Protein AF-A0AAP5MCT5-F1 (afdb_monomer)

pLDDT: mean 71.46, std 22.89, range [34.88, 97.94]

Solvent-accessible surface area (backbone atoms only — not comparable to full-atom values): 10180 Å² total; per-residue (Å²): 133,83,82,51,71,69,59,53,51,55,52,50,55,48,53,56,47,52,52,52,50,51,54,49,51,54,51,49,53,51,51,53,51,52,51,50,51,52,53,54,52,50,55,50,52,52,52,38,44,76,70,59,76,43,57,68,66,60,47,56,64,58,53,56,72,73,48,84,46,54,72,62,19,53,79,72,72,42,81,69,70,82,79,70,84,68,79,88,74,79,79,84,78,78,93,78,84,87,86,85,85,90,82,92,81,90,83,90,79,90,78,88,83,84,87,83,87,83,89,83,90,81,85,86,83,88,84,89,77,88,75,77,74,82,82,80,74,91,81,76,83,81,72,85,82,76,134

Mean predicted aligned error: 19.46 Å

Structure (mmCIF, N/CA/C/O backbone):
data_AF-A0AAP5MCT5-F1
#
_entry.id   AF-A0AAP5MCT5-F1
#
loop_
_atom_site.group_PDB
_atom_site.id
_atom_site.type_symbol
_atom_site.label_atom_id
_atom_site.label_alt_id
_atom_site.label_comp_id
_atom_site.label_asym_id
_atom_site.label_entity_id
_atom_site.label_seq_id
_atom_site.pdbx_PDB_ins_code
_atom_site.Cartn_x
_atom_site.Cartn_y
_atom_site.Cartn_z
_atom_site.occupancy
_atom_site.B_iso_or_equiv
_atom_site.auth_seq_id
_atom_site.auth_comp_id
_atom_site.auth_asym_id
_atom_site.auth_atom_id
_atom_site.pdbx_PDB_model_num
ATOM 1 N N . MET A 1 1 ? 39.422 -0.617 -32.010 1.00 54.88 1 MET A N 1
ATOM 2 C CA . MET A 1 1 ? 38.177 -0.949 -32.741 1.00 54.88 1 MET A CA 1
ATOM 3 C C . MET A 1 1 ? 37.034 -0.176 -32.099 1.00 54.88 1 MET A C 1
ATOM 5 O O . MET A 1 1 ? 36.750 -0.424 -30.935 1.00 54.88 1 MET A O 1
ATOM 9 N N . ALA A 1 2 ? 36.445 0.804 -32.786 1.00 76.81 2 ALA A N 1
ATOM 10 C CA . ALA A 1 2 ? 35.304 1.552 -32.252 1.00 76.81 2 ALA A CA 1
ATOM 11 C C . ALA A 1 2 ? 34.030 0.694 -32.340 1.00 76.81 2 ALA A C 1
ATOM 13 O O . ALA A 1 2 ? 33.760 0.102 -33.384 1.00 76.81 2 ALA A O 1
ATOM 14 N N . GLU A 1 3 ? 33.262 0.609 -31.250 1.00 78.19 3 GLU A N 1
ATOM 15 C CA . GLU A 1 3 ? 31.947 -0.047 -31.241 1.00 78.19 3 GLU A CA 1
ATOM 16 C C . GLU A 1 3 ? 31.050 0.546 -32.334 1.00 78.19 3 GLU A C 1
ATOM 18 O O . GLU A 1 3 ? 30.911 1.767 -32.457 1.00 78.19 3 GLU A O 1
ATOM 23 N N . THR A 1 4 ? 30.388 -0.321 -33.099 1.00 91.75 4 THR A N 1
ATOM 24 C CA . THR A 1 4 ? 29.412 0.138 -34.092 1.00 91.75 4 THR A CA 1
ATOM 25 C C . THR A 1 4 ? 28.168 0.696 -33.392 1.00 91.75 4 THR A C 1
ATOM 27 O O . THR A 1 4 ? 27.741 0.204 -32.344 1.00 91.75 4 THR A O 1
ATOM 30 N N . TYR A 1 5 ? 27.520 1.698 -33.993 1.00 91.38 5 TYR A N 1
ATOM 31 C CA . TYR A 1 5 ? 26.309 2.324 -33.439 1.00 91.38 5 TYR A CA 1
ATOM 32 C C . TYR A 1 5 ? 25.203 1.304 -33.097 1.00 91.38 5 TYR A C 1
ATOM 34 O O . TYR A 1 5 ? 24.535 1.411 -32.067 1.00 91.38 5 TYR A O 1
ATOM 42 N N . LYS A 1 6 ? 25.041 0.267 -33.933 1.00 90.88 6 LYS A N 1
ATOM 43 C CA . LYS A 1 6 ? 24.058 -0.806 -33.718 1.00 90.88 6 LYS A CA 1
ATOM 44 C C . LYS A 1 6 ? 24.350 -1.615 -32.449 1.00 90.88 6 LYS A C 1
ATOM 46 O O . LYS A 1 6 ? 23.425 -1.877 -31.684 1.00 90.88 6 LYS A O 1
ATOM 51 N N . GLN A 1 7 ? 25.614 -1.965 -32.202 1.00 92.50 7 GLN A N 1
ATOM 52 C CA . GLN A 1 7 ? 26.026 -2.697 -30.997 1.00 92.50 7 GLN A CA 1
ATOM 53 C C . GLN A 1 7 ? 25.799 -1.860 -29.735 1.00 92.50 7 GLN A C 1
ATOM 55 O O . GLN A 1 7 ? 25.232 -2.356 -28.760 1.00 92.50 7 GLN A O 1
ATOM 60 N N . ARG A 1 8 ? 26.136 -0.564 -29.784 1.00 93.25 8 ARG A N 1
ATOM 61 C CA . ARG A 1 8 ? 25.895 0.364 -28.670 1.00 93.25 8 ARG A CA 1
ATOM 62 C C . ARG A 1 8 ? 24.410 0.458 -28.314 1.00 93.25 8 ARG A C 1
ATOM 64 O O . ARG A 1 8 ? 24.058 0.367 -27.142 1.00 93.25 8 ARG A O 1
ATOM 71 N N . ARG A 1 9 ? 23.527 0.589 -29.310 1.00 94.62 9 ARG A N 1
ATOM 72 C CA . ARG A 1 9 ? 22.074 0.649 -29.078 1.00 94.62 9 ARG A CA 1
ATOM 73 C C . ARG A 1 9 ? 21.538 -0.636 -28.448 1.00 94.62 9 ARG A C 1
ATOM 75 O O . ARG A 1 9 ? 20.817 -0.566 -27.461 1.00 94.62 9 ARG A O 1
ATOM 82 N N . GLN A 1 10 ? 21.940 -1.800 -28.961 1.00 94.94 10 GLN A N 1
ATOM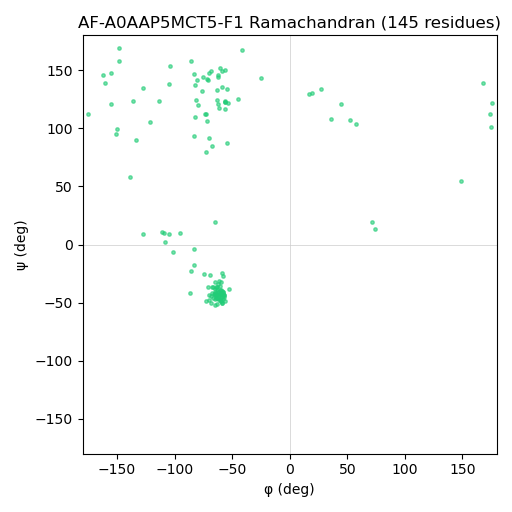 83 C CA . GLN A 1 10 ? 21.532 -3.088 -28.389 1.00 94.94 10 GLN A CA 1
ATOM 84 C C . GLN A 1 10 ? 21.988 -3.247 -26.936 1.00 94.94 10 GLN A C 1
ATOM 86 O O . GLN A 1 10 ? 21.239 -3.767 -26.112 1.00 94.94 10 GLN A O 1
ATOM 91 N N . ARG A 1 11 ? 23.201 -2.789 -26.609 1.00 94.69 11 ARG A N 1
ATOM 92 C CA . ARG A 1 11 ? 23.711 -2.792 -25.236 1.00 94.69 11 ARG A CA 1
ATOM 93 C C . ARG A 1 11 ? 22.879 -1.887 -24.325 1.00 94.69 11 ARG A C 1
ATOM 95 O O . ARG A 1 11 ? 22.487 -2.326 -23.249 1.00 94.69 11 ARG A O 1
ATOM 102 N N . LEU A 1 12 ? 22.567 -0.667 -24.764 1.00 95.69 12 LEU A N 1
ATOM 103 C CA . LEU A 1 12 ? 21.719 0.254 -24.002 1.00 95.69 12 LEU A CA 1
ATOM 104 C C . LEU A 1 12 ? 20.315 -0.314 -23.778 1.00 95.69 12 LEU A C 1
ATOM 106 O O . LEU A 1 12 ? 19.813 -0.254 -22.661 1.00 95.69 12 LEU A O 1
ATOM 110 N N . ASP A 1 13 ? 19.711 -0.922 -24.799 1.00 95.94 13 ASP A N 1
ATOM 111 C CA . ASP A 1 13 ? 18.385 -1.533 -24.682 1.00 95.94 13 ASP A CA 1
ATOM 112 C C . ASP A 1 13 ? 18.378 -2.705 -23.684 1.00 95.94 13 ASP A C 1
ATOM 114 O O . ASP A 1 13 ? 17.403 -2.880 -22.952 1.00 95.94 13 ASP A O 1
ATOM 118 N N . LYS A 1 14 ? 19.458 -3.499 -23.623 1.00 96.94 14 LYS A N 1
ATOM 119 C CA . LYS A 1 14 ? 19.620 -4.570 -22.622 1.00 96.94 14 LYS A CA 1
ATOM 120 C C . LYS A 1 14 ? 19.717 -4.003 -21.208 1.00 96.94 14 LYS A C 1
ATOM 122 O O . LYS A 1 14 ? 18.900 -4.360 -20.367 1.00 96.94 14 LYS A O 1
ATOM 127 N N . ILE A 1 15 ? 20.610 -3.037 -20.993 1.00 97.06 15 ILE A N 1
ATOM 128 C CA . ILE A 1 15 ? 20.776 -2.368 -19.692 1.00 97.06 15 ILE A CA 1
ATOM 129 C C . ILE A 1 15 ? 19.456 -1.718 -19.247 1.00 97.06 15 ILE A C 1
ATOM 131 O O . ILE A 1 15 ? 19.057 -1.816 -18.089 1.00 97.06 15 ILE A O 1
ATOM 135 N N . GLN A 1 16 ? 18.714 -1.088 -20.162 1.00 97.19 16 GLN A N 1
ATOM 136 C CA . GLN A 1 16 ? 17.405 -0.508 -19.850 1.00 97.19 16 GLN A CA 1
ATOM 137 C C . GLN A 1 16 ? 16.349 -1.550 -19.462 1.00 97.19 16 GLN A C 1
ATOM 139 O O . GLN A 1 16 ? 15.445 -1.245 -18.684 1.00 97.19 16 GLN A O 1
ATOM 144 N N . LYS A 1 17 ? 16.406 -2.762 -20.018 1.00 97.19 17 LYS A N 1
ATOM 145 C CA . LYS A 1 17 ? 15.501 -3.850 -19.624 1.00 97.19 17 LYS A CA 1
ATOM 146 C C . LYS A 1 17 ? 15.867 -4.392 -18.250 1.00 97.19 17 LYS A C 1
ATOM 148 O O . LYS A 1 17 ? 14.994 -4.439 -17.391 1.00 97.19 17 LYS A O 1
ATOM 153 N N . GLU A 1 18 ? 17.144 -4.683 -18.029 1.00 97.00 18 GLU A N 1
ATOM 154 C CA . GLU A 1 18 ? 17.662 -5.178 -16.748 1.00 97.00 18 GLU A CA 1
ATOM 155 C C . GLU A 1 18 ? 17.361 -4.194 -15.611 1.00 97.00 18 GLU A C 1
ATOM 157 O O . GLU A 1 18 ? 16.793 -4.567 -14.589 1.00 97.00 18 GLU A O 1
ATOM 162 N N . THR A 1 19 ? 17.622 -2.900 -15.815 1.00 96.94 19 THR A N 1
ATOM 163 C CA . THR A 1 19 ? 17.287 -1.857 -14.828 1.00 96.94 19 THR A CA 1
ATOM 164 C C . THR A 1 19 ? 15.791 -1.797 -14.522 1.00 96.94 19 THR A C 1
ATOM 166 O O . THR A 1 19 ? 15.411 -1.641 -13.362 1.00 96.94 19 THR A O 1
ATOM 169 N N . LYS A 1 20 ? 14.916 -1.958 -15.523 1.00 97.81 20 LYS A N 1
ATOM 170 C CA . LYS A 1 20 ? 13.460 -2.013 -15.306 1.00 97.81 20 LYS A CA 1
ATOM 171 C C . LYS A 1 20 ? 13.032 -3.265 -14.546 1.00 97.81 20 LYS A C 1
ATOM 173 O O . LYS A 1 20 ? 12.081 -3.187 -13.770 1.00 97.81 20 LYS A O 1
ATOM 178 N N . GLU A 1 21 ? 13.671 -4.401 -14.791 1.00 97.81 21 GLU A N 1
ATOM 179 C CA . GLU A 1 21 ? 13.397 -5.657 -14.087 1.00 97.81 21 GLU A CA 1
ATOM 180 C C . GLU A 1 21 ? 13.829 -5.562 -12.623 1.00 97.81 21 GLU A C 1
ATOM 182 O O . GLU A 1 21 ? 12.986 -5.733 -11.742 1.00 97.81 21 GLU A O 1
ATOM 187 N N . LEU A 1 22 ? 15.060 -5.118 -12.363 1.00 97.56 22 LEU A N 1
ATOM 188 C CA . LEU A 1 22 ? 15.565 -4.875 -11.008 1.00 97.56 22 LEU A CA 1
ATOM 189 C C . LEU A 1 22 ? 14.693 -3.868 -10.246 1.00 97.56 22 LEU A C 1
ATOM 191 O O . LEU A 1 22 ? 14.335 -4.085 -9.091 1.00 97.56 22 LEU A O 1
ATOM 195 N N . GLN A 1 23 ? 14.260 -2.781 -10.890 1.00 97.50 23 GLN A N 1
ATOM 196 C CA . GLN A 1 23 ? 13.353 -1.819 -10.255 1.00 97.50 23 GLN A CA 1
ATOM 197 C C . GLN A 1 23 ? 11.993 -2.422 -9.881 1.00 97.50 23 GLN A C 1
ATOM 199 O O . GLN A 1 23 ? 11.388 -1.991 -8.896 1.00 97.50 23 GLN A O 1
ATOM 204 N N . LYS A 1 24 ? 11.472 -3.373 -10.665 1.00 97.88 24 LYS A N 1
ATOM 205 C CA . LYS A 1 24 ? 10.222 -4.070 -10.328 1.00 97.88 24 LYS A CA 1
ATOM 206 C C . LYS A 1 24 ? 10.426 -4.989 -9.133 1.00 97.88 24 LYS A C 1
ATOM 208 O O . LYS A 1 24 ? 9.597 -4.961 -8.229 1.00 97.88 24 LYS A O 1
ATOM 213 N N . GLU A 1 25 ? 11.526 -5.728 -9.115 1.00 97.81 25 GLU A N 1
ATOM 214 C CA . GLU A 1 25 ? 11.869 -6.632 -8.019 1.00 97.81 25 GLU A CA 1
ATOM 215 C C . GLU A 1 25 ? 12.049 -5.872 -6.700 1.00 97.81 25 GLU A C 1
ATOM 217 O O . GLU A 1 25 ? 11.392 -6.192 -5.712 1.00 97.81 25 GLU A O 1
ATOM 222 N N . ILE A 1 26 ? 12.813 -4.773 -6.705 1.00 97.62 26 ILE A N 1
ATOM 223 C CA . ILE A 1 26 ? 12.982 -3.905 -5.527 1.00 97.62 26 ILE A CA 1
ATOM 224 C C . ILE A 1 26 ? 11.626 -3.392 -5.024 1.00 97.62 26 ILE A C 1
ATOM 226 O O . ILE A 1 26 ? 11.365 -3.382 -3.821 1.00 97.62 26 ILE A O 1
ATOM 230 N N . LYS A 1 27 ? 10.735 -2.972 -5.931 1.00 97.94 27 LYS A N 1
ATOM 231 C CA . LYS A 1 27 ? 9.384 -2.525 -5.556 1.00 97.94 27 LYS A CA 1
ATOM 232 C C . LYS A 1 27 ? 8.551 -3.654 -4.959 1.00 97.94 27 LYS A C 1
ATOM 234 O O . LYS A 1 27 ? 7.771 -3.400 -4.046 1.00 97.94 27 LYS A O 1
ATOM 239 N N . GLU A 1 28 ? 8.674 -4.872 -5.471 1.00 97.94 28 GLU A N 1
ATOM 240 C CA . GLU A 1 28 ? 7.950 -6.025 -4.943 1.00 97.94 28 GLU A CA 1
ATOM 241 C C . GLU A 1 28 ? 8.441 -6.406 -3.544 1.00 97.94 28 GLU A C 1
ATOM 243 O O . GLU A 1 28 ? 7.618 -6.613 -2.651 1.00 97.94 28 GLU A O 1
ATOM 248 N N . ILE A 1 29 ? 9.759 -6.431 -3.334 1.00 97.25 29 ILE A N 1
ATOM 249 C CA . ILE A 1 29 ? 10.365 -6.685 -2.022 1.00 97.25 29 ILE A CA 1
ATOM 250 C C . ILE A 1 29 ? 9.892 -5.632 -1.016 1.00 97.25 29 ILE A C 1
ATOM 252 O O . ILE A 1 29 ? 9.325 -5.996 0.014 1.00 97.25 29 ILE A O 1
ATOM 256 N N . ARG A 1 30 ? 9.990 -4.340 -1.357 1.00 97.50 30 ARG A N 1
ATOM 257 C CA . ARG A 1 30 ? 9.510 -3.254 -0.484 1.00 97.50 30 ARG A CA 1
ATOM 258 C C . ARG A 1 30 ? 8.030 -3.386 -0.142 1.00 97.50 30 ARG A C 1
ATOM 260 O O . ARG A 1 30 ? 7.660 -3.259 1.017 1.00 97.50 30 ARG A O 1
ATOM 267 N N . ARG A 1 31 ? 7.176 -3.721 -1.115 1.00 97.62 31 ARG A N 1
ATOM 268 C CA . ARG A 1 31 ? 5.743 -3.956 -0.858 1.00 97.62 31 ARG A CA 1
ATOM 269 C C . ARG A 1 31 ? 5.509 -5.110 0.112 1.00 97.62 31 ARG A C 1
ATOM 271 O O . ARG A 1 31 ? 4.619 -5.017 0.956 1.00 97.62 31 ARG A O 1
ATOM 278 N N . LYS A 1 32 ? 6.270 -6.203 -0.007 1.00 97.19 32 LYS A N 1
ATOM 279 C CA . LYS A 1 32 ? 6.179 -7.349 0.915 1.00 97.19 32 LYS A CA 1
ATOM 280 C C . LYS A 1 32 ? 6.605 -6.949 2.328 1.00 97.19 32 LYS A C 1
ATOM 282 O O . LYS A 1 32 ? 5.919 -7.305 3.286 1.00 97.19 32 LYS A O 1
ATOM 287 N N . GLU A 1 33 ? 7.685 -6.185 2.454 1.00 97.00 33 GLU A N 1
ATOM 288 C CA . GLU A 1 33 ? 8.171 -5.659 3.734 1.00 97.00 33 GLU A CA 1
ATOM 289 C C . GLU A 1 33 ? 7.162 -4.708 4.381 1.00 97.00 33 GLU A C 1
ATOM 291 O O . GLU A 1 33 ? 6.770 -4.935 5.524 1.00 97.00 33 GLU A O 1
ATOM 296 N N . GLU A 1 34 ? 6.671 -3.712 3.642 1.00 97.50 34 GLU A N 1
ATOM 297 C CA . GLU A 1 34 ? 5.641 -2.769 4.100 1.00 97.50 34 GLU A CA 1
ATOM 298 C C . GLU A 1 34 ? 4.369 -3.504 4.536 1.00 97.50 34 GLU A C 1
ATOM 300 O O . GLU A 1 34 ?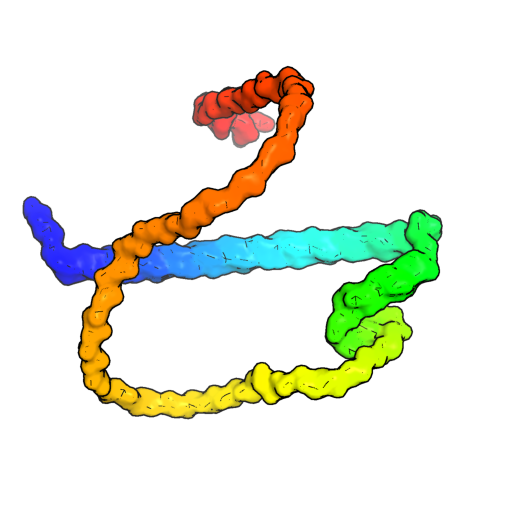 3.843 -3.267 5.622 1.00 97.50 34 GLU A O 1
ATOM 305 N N . THR A 1 35 ? 3.906 -4.475 3.742 1.00 97.44 35 THR A N 1
ATOM 306 C CA . THR A 1 35 ? 2.739 -5.299 4.097 1.00 97.44 35 THR A CA 1
ATOM 307 C C . THR A 1 35 ? 2.974 -6.039 5.412 1.00 97.44 35 THR A C 1
ATOM 309 O O . THR A 1 35 ? 2.108 -6.050 6.289 1.00 97.44 35 THR A O 1
ATOM 312 N N . ARG A 1 36 ? 4.158 -6.636 5.591 1.00 96.31 36 ARG A N 1
ATOM 313 C CA . ARG A 1 36 ? 4.511 -7.334 6.831 1.00 96.31 36 ARG A CA 1
ATOM 314 C C . ARG A 1 36 ? 4.563 -6.374 8.020 1.00 96.31 36 ARG A C 1
ATOM 316 O O . ARG A 1 36 ? 4.054 -6.724 9.085 1.00 96.31 36 ARG A O 1
ATOM 323 N N . GLN A 1 37 ? 5.126 -5.181 7.841 1.00 97.25 37 GLN A N 1
ATOM 324 C CA . GLN A 1 37 ? 5.150 -4.135 8.865 1.00 97.25 37 GLN A CA 1
ATOM 325 C C . GLN A 1 37 ? 3.731 -3.732 9.276 1.00 97.25 37 GLN A C 1
ATOM 327 O O . GLN A 1 37 ? 3.425 -3.754 10.468 1.00 97.25 37 GLN A O 1
ATOM 332 N N . PHE A 1 38 ? 2.837 -3.464 8.319 1.00 96.00 38 PHE A N 1
ATOM 333 C CA . PHE A 1 38 ? 1.447 -3.109 8.615 1.00 96.00 38 PHE A CA 1
ATOM 334 C C . PHE A 1 38 ? 0.683 -4.230 9.320 1.00 96.00 38 PHE A C 1
ATOM 336 O O . PHE A 1 38 ? -0.072 -3.955 10.251 1.00 96.00 38 PHE A O 1
ATOM 343 N N . ILE A 1 39 ? 0.908 -5.495 8.952 1.00 96.31 39 ILE A N 1
ATOM 344 C CA . ILE A 1 39 ? 0.289 -6.637 9.643 1.00 96.31 39 ILE A CA 1
ATOM 345 C C . ILE A 1 39 ? 0.755 -6.715 11.102 1.00 96.31 39 ILE A C 1
ATOM 347 O O . ILE A 1 39 ? -0.063 -6.910 12.004 1.00 96.31 39 ILE A O 1
ATOM 351 N N . ILE A 1 40 ? 2.062 -6.582 11.349 1.00 96.62 40 ILE A N 1
ATOM 352 C CA . ILE A 1 40 ? 2.622 -6.638 12.707 1.00 96.62 40 ILE A CA 1
ATOM 353 C C . ILE A 1 40 ? 2.108 -5.460 13.539 1.00 96.62 40 ILE A C 1
ATOM 355 O O . ILE A 1 40 ? 1.632 -5.668 14.658 1.00 96.62 40 ILE A O 1
ATOM 359 N N . LEU A 1 41 ? 2.148 -4.250 12.978 1.00 95.94 41 LEU A N 1
ATOM 360 C CA . LEU A 1 41 ? 1.660 -3.040 13.629 1.00 95.94 41 LEU A CA 1
ATOM 361 C C . LEU A 1 41 ? 0.168 -3.151 13.951 1.00 95.94 41 LEU A C 1
ATOM 363 O O . LEU A 1 41 ? -0.227 -2.909 15.088 1.00 95.94 41 LEU A O 1
ATOM 367 N N . GLY A 1 42 ? -0.646 -3.598 12.991 1.00 93.00 42 GLY A N 1
ATOM 368 C CA . GLY A 1 42 ? -2.078 -3.812 13.182 1.00 93.00 42 GLY A CA 1
ATOM 369 C C . GLY A 1 42 ? -2.361 -4.772 14.336 1.00 93.00 42 GLY A C 1
ATOM 370 O O . GLY A 1 42 ? -3.110 -4.432 15.248 1.00 93.00 42 GLY A O 1
ATOM 371 N N . ARG A 1 43 ? -1.682 -5.928 14.376 1.00 95.31 43 ARG A N 1
ATOM 372 C CA . ARG A 1 43 ? -1.810 -6.895 15.485 1.00 95.31 43 ARG A CA 1
ATOM 373 C C . ARG A 1 43 ? -1.431 -6.293 16.837 1.00 95.31 43 ARG A C 1
ATOM 375 O O . ARG A 1 43 ? -2.075 -6.597 17.842 1.00 95.31 43 ARG A O 1
ATOM 382 N N . TRP A 1 44 ? -0.379 -5.481 16.882 1.00 94.94 44 TRP A N 1
ATOM 383 C CA . TRP A 1 44 ? 0.047 -4.815 18.110 1.00 94.94 44 TRP A CA 1
ATOM 384 C C . T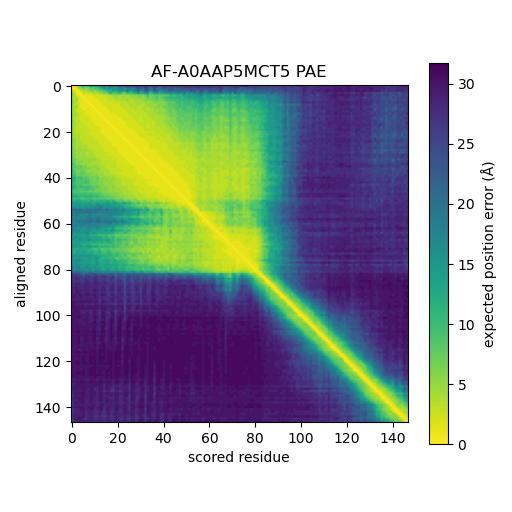RP A 1 44 ? -0.980 -3.780 18.583 1.00 94.94 44 TRP A C 1
ATOM 386 O O . TRP A 1 44 ? -1.378 -3.822 19.748 1.00 94.94 44 TRP A O 1
ATOM 396 N N . VAL A 1 45 ? -1.486 -2.933 17.684 1.00 91.31 45 VAL A N 1
ATOM 397 C CA . VAL A 1 45 ? -2.534 -1.944 17.992 1.00 91.31 45 VAL A CA 1
ATOM 398 C C . VAL A 1 45 ? -3.805 -2.628 18.498 1.00 91.31 45 VAL A C 1
ATOM 400 O O . VAL A 1 45 ? -4.358 -2.208 19.514 1.00 91.31 45 VAL A O 1
ATOM 403 N N . THR A 1 46 ? -4.232 -3.734 17.879 1.00 90.12 46 THR A N 1
ATOM 404 C CA . THR A 1 46 ? -5.378 -4.516 18.370 1.00 90.12 46 THR A CA 1
ATOM 405 C C . THR A 1 46 ? -5.162 -5.004 19.805 1.00 90.12 46 THR A C 1
ATOM 407 O O . THR A 1 46 ? -6.078 -4.924 20.622 1.00 90.12 46 THR A O 1
ATOM 410 N N . LYS A 1 47 ? -3.950 -5.456 20.157 1.00 93.56 47 LYS A N 1
ATOM 411 C CA . LYS A 1 47 ? -3.632 -5.852 21.540 1.00 93.56 47 LYS A CA 1
ATOM 412 C C . LYS A 1 47 ? -3.655 -4.673 22.513 1.00 93.56 47 LYS A C 1
ATOM 414 O O . LYS A 1 47 ? -4.058 -4.858 23.658 1.00 93.56 47 LYS A O 1
ATOM 419 N N . LEU A 1 48 ? -3.221 -3.483 22.094 1.00 91.62 48 LEU A N 1
ATOM 420 C CA . LEU A 1 48 ? -3.291 -2.280 22.932 1.00 91.62 48 LEU A CA 1
ATOM 421 C C . LEU A 1 48 ? -4.739 -1.871 23.215 1.00 91.62 48 LEU A C 1
ATOM 423 O O . LEU A 1 48 ? -5.065 -1.578 24.365 1.00 91.62 48 LEU A O 1
ATOM 427 N N . LEU A 1 49 ? -5.601 -1.921 22.196 1.00 88.81 49 LEU A N 1
ATOM 428 C CA . LEU A 1 49 ? -7.041 -1.684 22.333 1.00 88.81 49 LEU A CA 1
ATOM 429 C C . LEU A 1 49 ? -7.684 -2.688 23.297 1.00 88.81 49 LEU A C 1
ATOM 431 O O . LEU A 1 49 ? -8.364 -2.286 24.233 1.00 88.81 49 LEU A O 1
ATOM 435 N N . GLN A 1 50 ? -7.403 -3.986 23.136 1.00 88.69 50 GLN A N 1
ATOM 436 C CA . GLN A 1 50 ? -7.935 -5.039 24.017 1.00 88.69 50 GLN A CA 1
ATOM 437 C C . GLN A 1 50 ? -7.504 -4.884 25.480 1.00 88.69 50 GLN A C 1
ATOM 439 O O . GLN A 1 50 ? -8.237 -5.262 26.387 1.00 88.69 50 GLN A O 1
ATOM 444 N N . ARG A 1 51 ? -6.308 -4.339 25.716 1.00 92.88 51 ARG A N 1
ATOM 445 C CA . ARG A 1 51 ? -5.785 -4.064 27.061 1.00 92.88 51 ARG A CA 1
ATOM 446 C C . ARG A 1 51 ? -6.292 -2.741 27.648 1.00 92.88 51 ARG A C 1
ATOM 448 O O . ARG A 1 51 ? -5.939 -2.430 28.779 1.00 92.88 51 ARG A O 1
ATOM 455 N N . GLY A 1 52 ? -7.067 -1.959 26.894 1.00 89.50 52 GLY A N 1
ATOM 456 C CA . GLY A 1 52 ? -7.590 -0.666 27.334 1.00 89.50 52 GLY A CA 1
ATOM 457 C C . GLY A 1 52 ? -6.552 0.459 27.382 1.00 89.50 52 GLY A C 1
ATOM 458 O O . GLY A 1 52 ? -6.830 1.509 27.948 1.00 89.50 52 GLY A O 1
ATOM 459 N N . PHE A 1 53 ? -5.365 0.275 26.785 1.00 88.00 53 PHE A N 1
ATOM 460 C CA . PHE A 1 53 ? -4.357 1.346 26.701 1.00 88.00 53 PHE A CA 1
ATOM 461 C C . PHE A 1 53 ? -4.783 2.476 25.762 1.00 88.00 53 PHE A C 1
ATOM 463 O O . PHE A 1 53 ? -4.327 3.606 25.905 1.00 88.00 53 PHE A O 1
ATOM 470 N N . ILE A 1 54 ? -5.635 2.163 24.787 1.00 84.50 54 ILE A N 1
ATOM 471 C CA . ILE A 1 54 ? -6.217 3.130 23.863 1.00 84.50 54 ILE A CA 1
ATOM 472 C C . ILE A 1 54 ? -7.713 3.174 24.157 1.00 84.50 54 ILE A C 1
ATOM 474 O O . ILE A 1 54 ? -8.377 2.138 24.109 1.00 84.50 54 ILE A O 1
ATOM 478 N N . SER A 1 55 ? -8.234 4.367 24.457 1.00 83.94 55 SER A N 1
ATOM 479 C CA . SER A 1 55 ? -9.672 4.558 24.651 1.00 83.94 55 SER A CA 1
ATOM 480 C C . SER A 1 55 ? -10.420 4.248 23.355 1.00 83.94 55 SER A C 1
ATOM 482 O O . SER A 1 55 ? -10.056 4.721 22.275 1.00 83.94 55 SER A O 1
ATOM 484 N N . GLN A 1 56 ? -11.489 3.465 23.469 1.00 78.19 56 GLN A N 1
ATOM 485 C CA . GLN A 1 56 ? -12.340 3.103 22.340 1.00 78.19 56 GLN A CA 1
ATOM 486 C C . GLN A 1 56 ? -12.969 4.336 21.670 1.00 78.19 56 GLN A C 1
ATOM 488 O O . GLN A 1 56 ? -13.137 4.353 20.453 1.00 78.19 56 GLN A O 1
ATOM 493 N N . GLU A 1 57 ? -13.258 5.390 22.435 1.00 80.81 57 GLU A N 1
ATOM 494 C CA . GLU A 1 57 ? -13.804 6.645 21.902 1.00 80.81 57 GLU A CA 1
ATOM 495 C C . GLU A 1 57 ? -12.790 7.385 21.025 1.00 80.81 57 GLU A C 1
ATOM 497 O O . GLU A 1 57 ? -13.130 7.872 19.946 1.00 80.81 57 GLU A O 1
ATOM 502 N N . PHE A 1 58 ? -11.524 7.412 21.458 1.00 77.69 58 PHE A N 1
ATOM 503 C CA . PHE A 1 58 ? -10.427 7.990 20.683 1.00 77.69 58 PHE A CA 1
ATOM 504 C C . PHE A 1 58 ? -10.247 7.239 19.360 1.00 77.69 58 PHE A C 1
ATOM 506 O O . PHE A 1 58 ? -10.146 7.849 18.297 1.00 77.69 58 PHE A O 1
ATOM 513 N N . TYR A 1 59 ? -10.308 5.904 19.416 1.00 78.94 59 TYR A N 1
ATOM 514 C CA . TYR A 1 59 ? -10.283 5.064 18.224 1.00 78.94 59 TYR A CA 1
ATOM 515 C C . TYR A 1 59 ? -11.434 5.397 17.269 1.00 78.94 59 TYR A C 1
ATOM 517 O O . TYR A 1 59 ? -11.189 5.637 16.094 1.00 78.94 59 TYR A O 1
ATOM 525 N N . GLN A 1 60 ? -12.678 5.470 17.745 1.00 79.62 60 GLN A N 1
ATOM 526 C CA . GLN A 1 60 ? -13.817 5.720 16.860 1.00 79.62 60 GLN A CA 1
ATOM 527 C C . GLN A 1 60 ? -13.780 7.108 16.208 1.00 79.62 60 GLN A C 1
ATOM 529 O O . GLN A 1 60 ? -14.067 7.232 15.017 1.00 79.62 60 GLN A O 1
ATOM 534 N N . LYS A 1 61 ? -13.399 8.148 16.952 1.00 81.19 61 LYS A N 1
ATOM 535 C CA . LYS A 1 61 ? -13.396 9.519 16.431 1.00 81.19 61 LYS A CA 1
ATOM 536 C C . LYS A 1 61 ? -12.297 9.746 15.392 1.00 81.19 61 LYS A C 1
ATOM 538 O O . LYS A 1 61 ? -12.578 10.266 14.313 1.00 81.19 61 LYS A O 1
ATOM 543 N N . ASP A 1 62 ? -11.073 9.320 15.693 1.00 82.81 62 ASP A N 1
ATOM 544 C CA . ASP A 1 62 ? -9.922 9.651 14.854 1.00 82.81 62 ASP A CA 1
ATOM 545 C C . ASP A 1 62 ? -9.747 8.640 13.718 1.00 82.81 62 ASP A C 1
ATOM 547 O O . ASP A 1 62 ? -9.541 9.036 12.570 1.00 82.81 62 ASP A O 1
ATOM 551 N N . PHE A 1 63 ? -9.919 7.338 13.982 1.00 85.19 63 PHE A N 1
ATOM 552 C CA . PHE A 1 63 ? -9.743 6.293 12.965 1.00 85.19 63 PHE A CA 1
ATOM 553 C C . PHE A 1 63 ? -10.768 6.402 11.830 1.00 85.19 63 PHE A C 1
ATOM 555 O O . PHE A 1 63 ? -10.425 6.205 10.664 1.00 85.19 63 PHE A O 1
ATOM 562 N N . GLY A 1 64 ? -12.008 6.791 12.147 1.00 83.00 64 GLY A N 1
ATOM 563 C CA . GLY A 1 64 ? -13.071 6.964 11.159 1.00 83.00 64 GLY A CA 1
ATOM 564 C C . GLY A 1 64 ? -12.743 7.994 10.069 1.00 83.00 64 GLY A C 1
ATOM 565 O O . GLY A 1 64 ? -13.272 7.883 8.963 1.00 83.00 64 GLY A O 1
ATOM 566 N N . SER A 1 65 ? -11.858 8.960 10.341 1.00 85.94 65 SER A N 1
ATOM 567 C CA . SER A 1 65 ? -11.403 9.954 9.355 1.00 85.94 65 SER A CA 1
ATOM 568 C C . SER A 1 65 ? -10.421 9.383 8.321 1.00 85.94 65 SER A C 1
ATOM 570 O O . SER A 1 65 ? -10.368 9.862 7.189 1.00 85.94 65 SER A O 1
ATOM 572 N N . PHE A 1 66 ? -9.697 8.315 8.670 1.00 86.62 66 PHE A N 1
ATOM 573 C CA . PHE A 1 66 ? -8.752 7.643 7.775 1.00 86.62 66 PHE A CA 1
ATOM 574 C C . PHE A 1 66 ? -9.435 6.636 6.836 1.00 86.62 66 PHE A C 1
ATOM 576 O O . PHE A 1 66 ? -8.864 6.250 5.813 1.00 86.62 66 PHE A O 1
ATOM 583 N N . LEU A 1 67 ? -10.667 6.217 7.148 1.00 88.12 67 LEU A N 1
ATOM 584 C CA . LEU A 1 67 ? -11.437 5.275 6.335 1.00 88.12 67 LEU A CA 1
ATOM 585 C C . LEU A 1 67 ? -12.151 6.001 5.189 1.00 88.12 67 LEU A C 1
ATOM 587 O O . LEU A 1 67 ? -13.275 6.492 5.331 1.00 88.12 67 LEU A O 1
ATOM 591 N N . THR A 1 68 ? -11.484 6.039 4.037 1.00 89.75 68 THR A N 1
ATOM 592 C CA . THR A 1 68 ? -11.956 6.727 2.823 1.00 89.75 68 THR A CA 1
ATOM 593 C C . THR A 1 68 ? -12.887 5.881 1.955 1.00 89.75 68 THR A C 1
ATOM 595 O O . THR A 1 68 ? -13.670 6.425 1.180 1.00 89.75 68 THR A O 1
ATOM 598 N N . ARG A 1 69 ? -12.826 4.548 2.065 1.00 89.94 69 ARG A N 1
ATOM 599 C CA . ARG A 1 69 ? -13.640 3.623 1.264 1.00 89.94 69 ARG A CA 1
ATOM 600 C C . ARG A 1 69 ? -14.768 3.040 2.101 1.00 89.94 69 ARG A C 1
ATOM 602 O O . ARG A 1 69 ? -14.538 2.593 3.219 1.00 89.94 69 ARG A O 1
ATOM 609 N N . ASN A 1 70 ? -15.964 2.944 1.520 1.00 89.12 70 ASN A N 1
ATOM 610 C CA . ASN A 1 70 ? -17.123 2.367 2.209 1.00 89.12 70 ASN A CA 1
ATOM 611 C C . ASN A 1 70 ? -16.910 0.898 2.618 1.00 89.12 70 ASN A C 1
ATOM 613 O O . ASN A 1 70 ? -17.321 0.528 3.709 1.00 89.12 70 ASN A O 1
ATOM 617 N N . ALA A 1 71 ? -16.195 0.102 1.812 1.00 89.94 71 ALA A N 1
ATOM 618 C CA . ALA A 1 71 ? -15.845 -1.278 2.167 1.00 89.94 71 ALA A CA 1
ATOM 619 C C . ALA A 1 71 ? -14.962 -1.355 3.427 1.00 89.94 71 ALA A C 1
ATOM 621 O O . ALA A 1 71 ? -15.179 -2.198 4.289 1.00 89.94 71 ALA A O 1
ATOM 622 N N . ASP A 1 72 ? -13.996 -0.442 3.565 1.00 89.12 72 ASP A N 1
ATOM 623 C CA . ASP A 1 72 ? -13.128 -0.405 4.744 1.00 89.12 72 ASP A CA 1
ATOM 624 C C . ASP A 1 72 ? -13.918 0.077 5.973 1.00 89.12 72 ASP A C 1
ATOM 626 O O . ASP A 1 72 ? -13.745 -0.451 7.064 1.00 89.12 72 ASP A O 1
ATOM 630 N N . ARG A 1 73 ? -14.845 1.031 5.804 1.00 89.56 73 ARG A N 1
ATOM 631 C CA . ARG A 1 73 ? -15.747 1.499 6.875 1.00 89.56 73 ARG A CA 1
ATOM 632 C C . ARG A 1 73 ? -16.633 0.386 7.422 1.00 89.56 73 ARG A C 1
ATOM 634 O O . ARG A 1 73 ? -16.762 0.272 8.638 1.00 89.56 73 ARG A O 1
ATOM 641 N N . GLU A 1 74 ? -17.175 -0.452 6.545 1.00 89.75 74 GLU A N 1
ATOM 642 C CA . GLU A 1 74 ? -18.004 -1.602 6.914 1.00 89.75 74 GLU A CA 1
ATOM 643 C C . GLU A 1 74 ? -17.242 -2.611 7.787 1.00 89.75 74 GLU A C 1
ATOM 645 O O . GLU A 1 74 ? -17.763 -3.037 8.817 1.00 89.75 74 GLU A O 1
ATOM 650 N N . LEU A 1 75 ? -15.978 -2.913 7.455 1.00 88.00 75 LEU A N 1
ATOM 651 C CA . LEU A 1 75 ? -15.129 -3.823 8.244 1.00 88.00 75 LEU A CA 1
ATOM 652 C C . LEU A 1 75 ? -14.948 -3.380 9.702 1.00 88.00 75 LEU A C 1
ATOM 654 O O . LEU A 1 75 ? -14.724 -4.215 10.578 1.00 88.00 75 LEU A O 1
ATOM 658 N N . PHE A 1 76 ? -15.040 -2.076 9.959 1.00 85.50 76 PHE A N 1
ATOM 659 C CA . PHE A 1 76 ? -14.884 -1.486 11.286 1.00 85.50 76 PHE A CA 1
ATOM 660 C C . PHE A 1 76 ? -16.206 -0.951 11.867 1.00 85.50 76 PHE A C 1
ATOM 662 O O . PHE A 1 76 ? -16.186 -0.278 12.896 1.00 85.50 76 PHE A O 1
ATOM 669 N N . GLY A 1 77 ? -17.351 -1.247 11.237 1.00 86.56 77 GLY A N 1
ATOM 670 C CA . GLY A 1 77 ? -18.682 -0.866 11.725 1.00 86.56 77 GLY A CA 1
ATOM 671 C C . GLY A 1 77 ? -19.011 0.630 11.625 1.00 86.56 77 GLY A C 1
ATOM 672 O O . GLY A 1 77 ? -19.904 1.107 12.323 1.00 86.56 77 GLY A O 1
ATOM 673 N N . PHE A 1 78 ? -18.302 1.388 10.784 1.00 87.38 78 PHE A N 1
ATOM 674 C CA . PHE A 1 78 ? -18.575 2.809 10.563 1.00 87.38 78 PHE A CA 1
ATOM 675 C C . PHE A 1 78 ? -19.692 3.024 9.534 1.00 87.38 78 PHE A C 1
ATOM 677 O O . PHE A 1 78 ? -19.767 2.289 8.547 1.00 87.38 78 PHE A O 1
ATOM 684 N N . PRO A 1 79 ? -20.517 4.080 9.690 1.00 88.12 79 PRO A N 1
ATOM 685 C CA . PRO A 1 79 ? -21.533 4.416 8.699 1.00 88.12 79 PRO A CA 1
ATOM 686 C C . PRO A 1 79 ? -20.874 4.773 7.357 1.00 88.12 79 PRO A C 1
ATOM 688 O O . PRO A 1 79 ? -19.804 5.399 7.365 1.00 88.12 79 PRO A O 1
ATOM 691 N N . PRO A 1 80 ? -21.483 4.412 6.213 1.00 89.12 80 PRO A N 1
ATOM 692 C CA . PRO A 1 80 ? -20.932 4.712 4.896 1.00 89.12 80 PRO A CA 1
ATOM 693 C C . PRO A 1 80 ? -20.836 6.224 4.678 1.00 89.12 80 PRO A C 1
ATOM 695 O O . PRO A 1 80 ? -21.678 6.990 5.152 1.00 89.12 80 PRO A O 1
ATOM 698 N N . LEU A 1 81 ? -19.809 6.662 3.947 1.00 87.12 81 LEU A N 1
ATOM 699 C CA . LEU A 1 81 ? -19.724 8.056 3.530 1.00 87.12 81 LEU A CA 1
ATOM 700 C C . LEU A 1 81 ? -20.772 8.323 2.442 1.00 87.12 81 LEU A C 1
ATOM 702 O O . LEU A 1 81 ? -20.984 7.460 1.575 1.00 87.12 81 LEU A O 1
ATOM 706 N N . PRO A 1 82 ? -21.407 9.511 2.454 1.00 83.81 82 PRO A N 1
ATOM 707 C CA . PRO A 1 82 ? -22.268 9.925 1.362 1.00 83.81 82 PRO A CA 1
ATOM 708 C C . PRO A 1 82 ? -21.438 9.864 0.085 1.00 83.81 82 PRO A C 1
ATOM 710 O O . PRO A 1 82 ? -20.343 10.423 0.005 1.00 83.81 82 PRO A O 1
ATOM 713 N N . THR A 1 83 ? -21.930 9.100 -0.884 1.00 69.44 83 THR A N 1
ATOM 714 C CA . THR A 1 83 ? -21.243 8.894 -2.155 1.00 69.44 83 THR A CA 1
ATOM 715 C C . THR A 1 83 ? -21.378 10.186 -2.949 1.00 69.44 83 THR A C 1
ATOM 717 O O . THR A 1 83 ? -22.256 10.309 -3.793 1.00 69.44 83 THR A O 1
ATOM 720 N N . ALA A 1 84 ? -20.553 11.189 -2.644 1.00 60.81 84 ALA A N 1
ATOM 721 C CA . ALA A 1 84 ? -20.282 12.235 -3.614 1.00 60.81 84 ALA A CA 1
ATOM 722 C C . ALA A 1 84 ? -19.759 11.499 -4.846 1.00 60.81 84 ALA A C 1
ATOM 724 O O . ALA A 1 84 ? -18.854 10.675 -4.723 1.00 60.81 84 ALA A O 1
ATOM 725 N N . GLU A 1 85 ? -20.416 11.693 -5.981 1.00 53.34 85 GLU A N 1
ATOM 726 C CA . GLU A 1 85 ? -20.163 11.009 -7.241 1.00 53.34 85 GLU A CA 1
ATOM 727 C C . GLU A 1 85 ? -18.687 11.152 -7.639 1.00 53.34 85 GLU A C 1
ATOM 729 O O . GLU A 1 85 ? -18.295 12.076 -8.343 1.00 53.34 85 GLU A O 1
ATOM 734 N N . ILE A 1 86 ? -17.827 10.250 -7.169 1.00 56.44 86 ILE A N 1
ATOM 735 C CA . ILE A 1 86 ? -16.477 10.121 -7.699 1.00 56.44 86 ILE A CA 1
ATOM 736 C C . ILE A 1 86 ? -16.687 9.449 -9.056 1.00 56.44 86 ILE A C 1
ATOM 738 O O . ILE A 1 86 ? -17.144 8.299 -9.075 1.00 56.44 86 ILE A O 1
ATOM 742 N N . PRO A 1 87 ? -16.429 10.131 -10.189 1.00 45.53 87 PRO A N 1
AT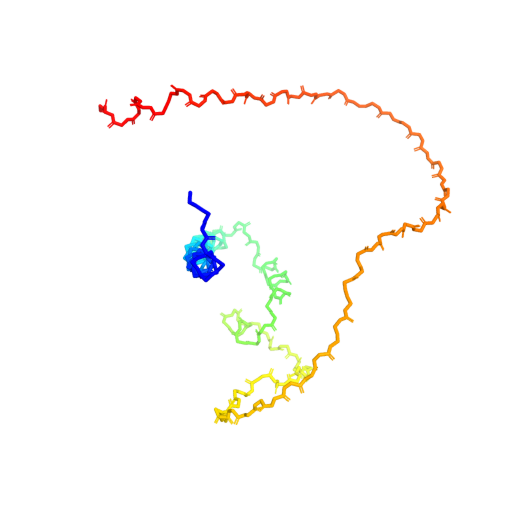OM 743 C CA . PRO A 1 87 ? -16.684 9.561 -11.497 1.00 45.53 87 PRO A CA 1
ATOM 744 C C . PRO A 1 87 ? -15.931 8.240 -11.617 1.00 45.53 87 PRO A C 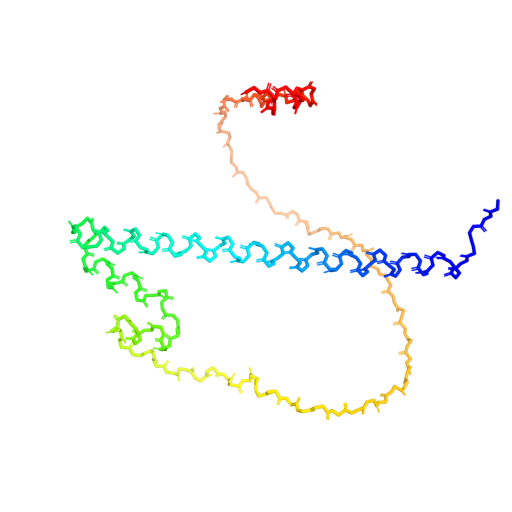1
ATOM 746 O O . PRO A 1 87 ? -14.703 8.156 -11.553 1.00 45.53 87 PRO A O 1
ATOM 749 N N . ASN A 1 88 ? -16.725 7.185 -11.757 1.00 56.41 88 ASN A N 1
ATOM 750 C CA . ASN A 1 88 ? -16.292 5.828 -11.998 1.00 56.41 88 ASN A CA 1
ATOM 751 C C . ASN A 1 88 ? -15.669 5.743 -13.399 1.00 56.41 88 ASN A C 1
ATOM 753 O O . ASN A 1 88 ? -16.317 5.389 -14.381 1.00 56.41 88 ASN A O 1
ATOM 757 N N . THR A 1 89 ? -14.391 6.078 -13.492 1.00 50.06 89 THR A N 1
ATOM 758 C CA . THR A 1 89 ? -13.511 5.677 -14.591 1.00 50.06 89 THR A CA 1
ATOM 759 C C . THR A 1 89 ? -12.372 4.916 -13.928 1.00 50.06 89 THR A C 1
ATOM 761 O O . THR A 1 89 ? -11.571 5.504 -13.215 1.00 50.06 89 THR A O 1
ATOM 764 N N . GLN A 1 90 ? -12.303 3.589 -14.017 1.00 55.16 90 GLN A N 1
ATOM 765 C CA . GLN A 1 90 ? -11.872 2.890 -15.223 1.00 55.16 90 GLN A CA 1
ATOM 766 C C . GLN A 1 90 ? -12.546 1.509 -15.339 1.00 55.16 90 GLN A C 1
ATOM 768 O O . GLN A 1 90 ? -12.071 0.507 -14.801 1.00 55.16 90 GLN A O 1
ATOM 773 N N . LYS A 1 91 ? -13.601 1.424 -16.158 1.00 46.12 91 LYS A N 1
ATOM 774 C CA . LYS A 1 91 ? -13.846 0.217 -16.959 1.00 46.12 91 LYS A CA 1
ATOM 775 C C . LYS A 1 91 ? -12.649 0.058 -17.902 1.00 46.12 91 LYS A C 1
ATOM 777 O O . LYS A 1 91 ? -12.376 0.957 -18.691 1.00 46.12 91 LYS A O 1
ATOM 782 N N . LYS A 1 92 ? -11.931 -1.068 -17.825 1.00 45.75 92 LYS A N 1
ATOM 783 C CA . LYS A 1 92 ? -10.945 -1.484 -18.839 1.00 45.75 92 LYS A CA 1
ATOM 784 C C . LYS A 1 92 ? -11.615 -1.496 -20.223 1.00 45.75 92 LYS A C 1
ATOM 786 O O . LYS A 1 92 ? -12.549 -2.282 -20.392 1.00 45.75 92 LYS A O 1
ATOM 791 N N . PRO A 1 93 ? -11.142 -0.741 -21.229 1.00 42.25 93 PRO A N 1
ATOM 792 C CA . PRO A 1 93 ? -11.517 -1.018 -22.601 1.00 42.25 93 PRO A CA 1
ATOM 793 C C . PRO A 1 93 ? -10.636 -2.136 -23.169 1.00 42.25 93 PRO A C 1
ATOM 795 O O . PRO A 1 93 ? -9.425 -2.213 -22.945 1.00 42.25 93 PRO A O 1
ATOM 798 N N . ALA A 1 94 ? -11.304 -3.039 -23.878 1.00 44.81 94 ALA A N 1
ATOM 799 C CA . ALA A 1 94 ? -10.734 -4.157 -24.601 1.00 44.81 94 ALA A CA 1
ATOM 800 C C . ALA A 1 94 ? -9.750 -3.704 -25.696 1.00 44.81 94 ALA A C 1
ATOM 802 O O . ALA A 1 94 ? -9.868 -2.630 -26.279 1.00 44.81 94 ALA A O 1
ATOM 803 N N . LYS A 1 95 ? -8.784 -4.585 -25.977 1.00 46.94 95 LYS A N 1
ATOM 804 C CA . LYS A 1 95 ? -7.777 -4.497 -27.041 1.00 46.94 95 LYS A CA 1
ATOM 805 C C . LYS A 1 95 ? -8.382 -4.057 -28.382 1.00 46.94 95 LYS A C 1
ATOM 807 O O . LYS A 1 95 ? -9.208 -4.778 -28.935 1.00 46.94 95 LYS A O 1
ATOM 812 N N . GLN A 1 96 ? -7.846 -2.993 -28.978 1.00 49.62 96 GLN A N 1
ATOM 813 C CA . GLN A 1 96 ? -7.895 -2.785 -30.427 1.00 49.62 96 GLN A CA 1
ATOM 814 C C . GLN A 1 96 ? -6.487 -2.513 -30.972 1.00 49.62 96 GLN A C 1
ATOM 816 O O . GLN A 1 96 ? -5.667 -1.828 -30.363 1.00 49.62 96 GLN A O 1
ATOM 821 N N . LYS A 1 97 ? -6.189 -3.189 -32.085 1.00 39.28 97 LYS A N 1
ATOM 822 C CA . LYS A 1 97 ? -4.907 -3.236 -32.794 1.00 39.28 97 LYS A CA 1
ATOM 823 C C . LYS A 1 97 ? -4.599 -1.902 -33.492 1.00 39.28 97 LYS A C 1
ATOM 825 O O . LYS A 1 97 ? -5.480 -1.324 -34.105 1.00 39.28 97 LYS A O 1
ATOM 830 N N . LYS A 1 98 ? -3.308 -1.539 -33.446 1.00 42.50 98 LYS A N 1
ATOM 831 C CA . LYS A 1 98 ? -2.474 -0.783 -34.410 1.00 42.50 98 LYS A CA 1
ATOM 832 C C . LYS A 1 98 ? -3.181 0.036 -35.503 1.00 42.50 98 LYS A C 1
ATOM 834 O O . LYS A 1 98 ? -3.792 -0.558 -36.383 1.00 42.50 98 LYS A O 1
ATOM 839 N N . GLN A 1 99 ? -2.773 1.304 -35.613 1.00 43.00 99 GLN A N 1
ATOM 840 C CA . GLN A 1 99 ? -1.993 1.824 -36.751 1.00 43.00 99 GLN A CA 1
ATOM 841 C C . GLN A 1 99 ? -1.272 3.137 -36.363 1.00 43.00 99 GLN A C 1
ATOM 843 O O . GLN A 1 99 ? -1.804 3.957 -35.626 1.00 43.00 99 GLN A O 1
ATOM 848 N N . GLN A 1 100 ? -0.022 3.267 -36.811 1.00 43.38 100 GLN A N 1
ATOM 849 C CA . GLN A 1 100 ? 0.806 4.486 -36.883 1.00 43.38 100 GLN A CA 1
ATOM 850 C C . GLN A 1 100 ? 0.821 4.914 -38.370 1.00 43.38 100 GLN A C 1
ATOM 852 O O . GLN A 1 100 ? 0.657 4.006 -39.195 1.00 43.38 100 GLN A O 1
ATOM 857 N N . PRO A 1 101 ? 1.019 6.202 -38.749 1.00 43.72 101 PRO A N 1
ATOM 858 C CA . PRO A 1 101 ? 2.362 6.819 -38.718 1.00 43.72 101 PRO A CA 1
ATOM 859 C C . PRO A 1 101 ? 2.480 8.341 -38.432 1.00 43.72 101 PRO A C 1
ATOM 861 O O . PRO A 1 101 ? 1.545 9.100 -38.623 1.00 43.72 101 PRO A O 1
ATOM 864 N N . LEU A 1 102 ? 3.698 8.679 -37.962 1.00 40.56 102 LEU A N 1
ATOM 865 C CA . LEU A 1 102 ? 4.554 9.888 -38.049 1.00 40.56 102 LEU A CA 1
ATOM 866 C C . LEU A 1 102 ? 3.964 11.303 -38.232 1.00 40.56 102 LEU A C 1
ATOM 868 O O . LEU A 1 102 ? 3.198 11.524 -39.152 1.00 40.56 102 LEU A O 1
ATOM 872 N N . GLU A 1 1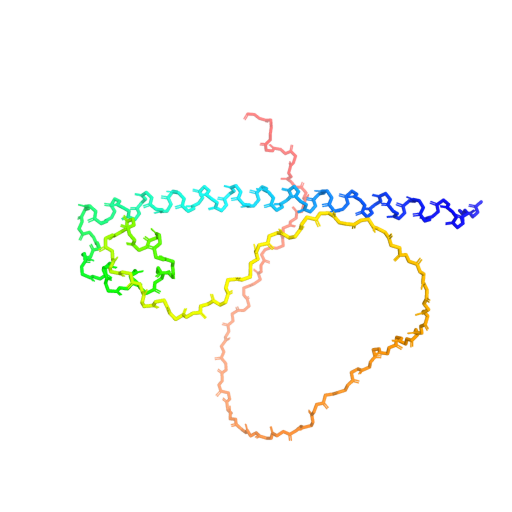03 ? 4.473 12.261 -37.431 1.00 40.19 103 GLU A N 1
ATOM 873 C CA . GLU A 1 103 ? 5.349 13.423 -37.782 1.00 40.19 103 GLU A CA 1
ATOM 874 C C . GLU A 1 103 ? 5.731 14.140 -36.452 1.00 40.19 103 GLU A C 1
ATOM 876 O O . GLU A 1 103 ? 4.877 14.363 -35.600 1.00 40.19 103 GLU A O 1
ATOM 881 N N . SER A 1 104 ? 6.992 14.126 -35.994 1.00 44.00 104 SER A N 1
ATOM 882 C CA . SER A 1 104 ? 8.070 15.131 -36.160 1.00 44.00 104 SER A CA 1
ATOM 883 C C . SER A 1 104 ? 7.734 16.585 -35.789 1.00 44.00 104 SER A C 1
ATOM 885 O O . SER A 1 104 ? 7.089 17.259 -36.571 1.00 44.00 104 SER A O 1
ATOM 887 N N . THR A 1 105 ? 8.280 17.060 -34.656 1.00 47.81 105 THR A N 1
ATOM 888 C CA . THR A 1 105 ? 8.948 18.374 -34.424 1.00 47.81 105 THR A CA 1
ATOM 889 C C . THR A 1 105 ? 9.278 18.471 -32.924 1.00 47.81 105 THR A C 1
ATOM 891 O O . THR A 1 105 ? 8.384 18.474 -32.088 1.00 47.81 105 THR A O 1
ATOM 894 N N . SER A 1 106 ? 10.522 18.236 -32.498 1.00 38.94 106 SER A N 1
ATOM 895 C CA . SER A 1 106 ? 11.550 19.266 -32.256 1.00 38.94 106 SER A CA 1
ATOM 896 C C . SER A 1 106 ? 11.145 20.343 -31.238 1.00 38.94 106 SER A C 1
ATOM 898 O O . SER A 1 106 ? 10.428 21.267 -31.595 1.00 38.94 106 SER A O 1
ATOM 900 N N . ALA A 1 107 ? 11.670 20.256 -30.010 1.00 43.09 107 ALA A N 1
ATOM 901 C CA . ALA A 1 107 ? 12.396 21.348 -29.342 1.00 43.09 107 ALA A CA 1
ATOM 902 C C . ALA A 1 107 ? 12.724 20.965 -27.890 1.00 43.09 107 ALA A C 1
ATOM 904 O O . ALA A 1 107 ? 11.857 20.838 -27.030 1.00 43.09 107 ALA A O 1
ATOM 905 N N . LEU A 1 108 ? 14.018 20.786 -27.647 1.00 40.25 108 LEU A N 1
ATOM 906 C CA . LEU A 1 108 ? 14.654 20.808 -26.341 1.00 40.25 108 LEU A CA 1
ATOM 907 C C . LEU A 1 108 ? 14.868 22.290 -25.982 1.00 40.25 108 LEU A C 1
ATOM 909 O O . LEU A 1 108 ? 15.516 22.992 -26.753 1.00 40.25 108 LEU A O 1
ATOM 913 N N . ALA A 1 109 ? 14.371 22.762 -24.84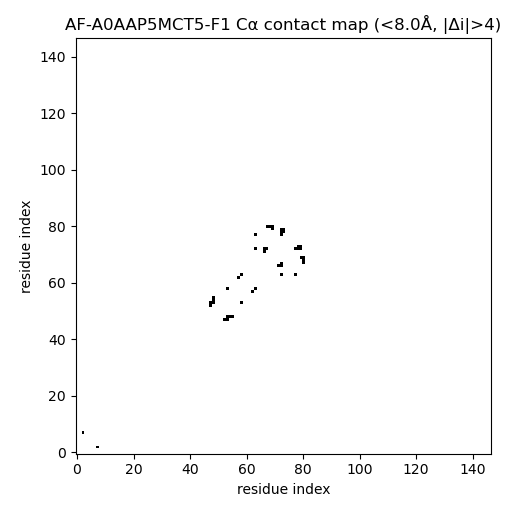1 1.00 45.38 109 ALA A N 1
ATOM 914 C CA . ALA A 1 109 ? 14.865 23.987 -24.213 1.00 45.38 109 ALA A CA 1
ATOM 915 C C . ALA A 1 109 ? 14.664 23.892 -22.697 1.00 45.38 109 ALA A C 1
ATOM 917 O O . ALA A 1 109 ? 13.593 24.146 -22.157 1.00 45.38 109 ALA A O 1
ATOM 918 N N . ILE A 1 110 ? 15.732 23.461 -22.031 1.00 42.72 110 ILE A N 1
ATOM 919 C CA . ILE A 1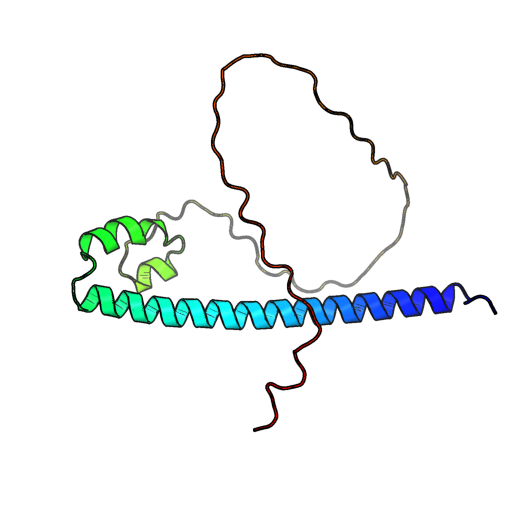 110 ? 16.010 23.750 -20.628 1.00 42.72 110 ILE A CA 1
ATOM 920 C C . ILE A 1 110 ? 16.578 25.166 -20.621 1.00 42.72 110 ILE A C 1
ATOM 922 O O . ILE A 1 110 ? 17.614 25.354 -21.242 1.00 42.72 110 ILE A O 1
ATOM 926 N N . PHE A 1 111 ? 15.954 26.121 -19.936 1.00 40.12 111 PHE A N 1
ATOM 927 C CA . PHE A 1 111 ? 16.658 27.241 -19.305 1.00 40.12 111 PHE A CA 1
ATOM 928 C C . PHE A 1 111 ? 15.809 27.771 -18.148 1.00 40.12 111 PHE A C 1
ATOM 930 O O . PHE A 1 111 ? 14.642 28.120 -18.307 1.00 40.12 111 PHE A O 1
ATOM 937 N N . ALA A 1 112 ? 16.415 27.725 -16.968 1.00 38.62 112 ALA A N 1
ATOM 938 C CA . ALA A 1 112 ? 15.967 28.399 -15.770 1.00 38.62 112 ALA A CA 1
ATOM 939 C C . ALA A 1 112 ? 16.112 29.917 -15.941 1.00 38.62 112 ALA A C 1
ATOM 941 O O . ALA A 1 112 ? 1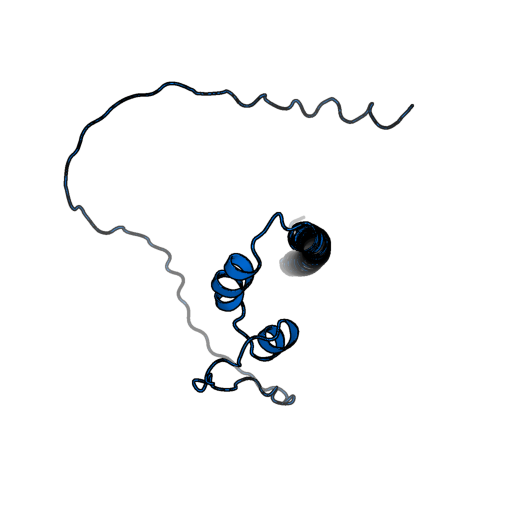7.049 30.352 -16.601 1.00 38.62 112 ALA A O 1
ATOM 942 N N . ASP A 1 113 ? 15.237 30.682 -15.289 1.00 44.50 113 ASP A N 1
ATOM 943 C CA . ASP A 1 113 ? 15.672 31.797 -14.447 1.00 44.50 113 ASP A CA 1
ATOM 944 C C . ASP A 1 113 ? 14.609 32.122 -13.370 1.00 44.50 113 ASP A C 1
ATOM 946 O O . ASP A 1 113 ? 13.416 31.878 -13.582 1.00 44.50 113 ASP A O 1
ATOM 950 N N . PRO A 1 114 ? 15.038 32.580 -12.178 1.00 58.34 114 PRO A N 1
ATOM 951 C CA . PRO A 1 114 ? 14.215 32.710 -10.972 1.00 58.34 114 PRO A CA 1
ATOM 952 C C . PRO A 1 114 ? 13.434 34.040 -10.904 1.00 58.34 114 PRO A C 1
ATOM 954 O O . PRO A 1 114 ? 13.852 35.033 -11.501 1.00 58.34 114 PRO A O 1
ATOM 957 N N . PRO A 1 115 ? 12.334 34.120 -10.127 1.00 60.09 115 PRO A N 1
ATOM 958 C CA . PRO A 1 115 ? 11.659 35.389 -9.873 1.00 60.09 115 PRO A CA 1
ATOM 959 C C . PRO A 1 115 ? 12.433 36.270 -8.864 1.00 60.09 115 PRO A C 1
ATOM 961 O O . PRO A 1 115 ? 13.011 35.747 -7.906 1.00 60.09 115 PRO A O 1
ATOM 964 N N . PRO A 1 116 ? 12.430 37.606 -9.042 1.00 42.88 116 PRO A N 1
ATOM 965 C CA . PRO A 1 116 ? 13.163 38.546 -8.199 1.00 42.88 116 PRO A CA 1
ATOM 966 C C . PRO A 1 116 ? 12.444 38.881 -6.880 1.00 42.88 116 PRO A C 1
ATOM 968 O O . PRO A 1 116 ? 11.234 39.083 -6.839 1.00 42.88 116 PRO A O 1
ATOM 971 N N . SER A 1 117 ? 13.259 38.995 -5.830 1.00 42.97 117 SER A N 1
ATOM 972 C CA . SER A 1 117 ? 13.191 39.924 -4.691 1.00 42.97 117 SER A CA 1
ATOM 973 C C . SER A 1 117 ? 11.820 40.336 -4.127 1.00 42.97 117 SER A C 1
ATOM 975 O O . SER A 1 117 ? 11.170 41.243 -4.639 1.00 42.97 117 SER A O 1
ATOM 977 N N . ALA A 1 118 ? 11.505 39.824 -2.933 1.00 40.53 118 ALA A N 1
ATOM 978 C CA . ALA A 1 118 ? 10.739 40.556 -1.926 1.00 40.53 118 ALA A CA 1
ATOM 979 C C . ALA A 1 118 ? 11.376 40.362 -0.534 1.00 40.53 118 ALA A C 1
ATOM 981 O O . ALA A 1 118 ? 11.604 39.249 -0.067 1.00 40.53 118 ALA A O 1
ATOM 982 N N . THR A 1 119 ? 11.707 41.498 0.067 1.00 38.16 119 THR A N 1
ATOM 983 C CA . THR A 1 119 ? 12.267 41.799 1.392 1.00 38.16 119 THR A CA 1
ATOM 984 C C . THR A 1 119 ? 11.448 41.249 2.571 1.00 38.16 119 THR A C 1
ATOM 986 O O . THR A 1 119 ? 10.222 41.229 2.500 1.00 38.16 119 THR A O 1
ATOM 989 N N . THR A 1 120 ? 12.094 40.913 3.704 1.00 37.22 120 THR A N 1
ATOM 990 C CA . THR A 1 120 ? 12.023 41.638 5.009 1.00 37.22 120 THR A CA 1
ATOM 991 C C . THR A 1 120 ? 12.640 40.815 6.164 1.00 37.22 120 THR A C 1
ATOM 993 O O . THR A 1 120 ? 12.443 39.609 6.266 1.00 37.22 120 THR A O 1
ATOM 996 N N . ASP A 1 121 ? 13.382 41.531 7.015 1.00 34.88 121 ASP A N 1
ATOM 997 C CA . ASP A 1 121 ? 13.992 41.230 8.324 1.00 34.88 121 ASP A CA 1
ATOM 998 C C . ASP A 1 121 ? 13.400 40.126 9.227 1.00 34.88 121 ASP A C 1
ATOM 1000 O O . ASP A 1 121 ? 12.193 40.085 9.464 1.00 34.88 121 ASP A O 1
ATOM 1004 N N . LYS A 1 122 ? 14.290 39.385 9.921 1.00 39.00 122 LYS A N 1
ATOM 1005 C CA . LYS A 1 122 ? 14.526 39.504 11.387 1.00 39.00 122 LYS A CA 1
ATOM 1006 C C . LYS A 1 122 ? 15.529 38.460 11.931 1.00 39.00 122 LYS A C 1
ATOM 1008 O O . LYS A 1 122 ? 15.312 37.263 11.833 1.00 39.00 122 LYS A O 1
ATOM 1013 N N . GLN A 1 123 ? 16.598 38.985 12.539 1.00 34.88 123 GLN A N 1
ATOM 1014 C CA . GLN A 1 123 ? 17.269 38.588 13.797 1.00 34.88 123 GLN A CA 1
ATOM 1015 C C . GLN A 1 123 ? 17.562 37.096 14.135 1.00 34.88 123 GLN A C 1
ATOM 1017 O O . GLN A 1 123 ? 16.676 36.276 14.339 1.00 34.88 123 GLN A O 1
ATOM 1022 N N . GLN A 1 124 ? 18.870 36.844 14.319 1.00 37.72 124 GLN A N 1
ATOM 1023 C CA . GLN A 1 124 ? 19.596 35.785 15.066 1.00 37.72 124 GLN A CA 1
ATOM 1024 C C . GLN A 1 124 ? 19.001 35.407 16.456 1.00 37.72 124 GLN A C 1
ATOM 1026 O O . GLN A 1 124 ? 18.222 36.214 16.963 1.00 37.72 124 GLN A O 1
ATOM 1031 N N . PRO A 1 125 ? 19.395 34.289 17.147 1.00 45.72 125 PRO A N 1
ATOM 1032 C CA . PRO A 1 125 ? 20.776 33.763 17.243 1.00 45.72 125 PRO A CA 1
ATOM 1033 C C . PRO A 1 125 ? 21.014 32.230 17.377 1.00 45.72 125 PRO A C 1
ATOM 1035 O O . PRO A 1 125 ? 20.118 31.432 17.617 1.00 45.72 125 PRO A O 1
ATOM 1038 N N . SER A 1 126 ? 22.303 31.878 17.223 1.00 38.16 126 SER A N 1
ATOM 1039 C CA . SER A 1 126 ? 23.097 30.753 17.772 1.00 38.16 126 SER A CA 1
ATOM 1040 C C . SER A 1 126 ? 22.404 29.496 18.328 1.00 38.16 126 SER A C 1
ATOM 1042 O O . SER A 1 126 ? 21.694 29.579 19.327 1.00 38.16 126 SER A O 1
ATOM 1044 N N . ASN A 1 127 ? 22.847 28.307 17.884 1.00 40.59 127 ASN A N 1
ATOM 1045 C CA . ASN A 1 127 ? 23.386 27.331 18.841 1.00 40.59 127 ASN A CA 1
ATOM 1046 C C . ASN A 1 127 ? 24.243 26.213 18.224 1.00 40.59 127 ASN A C 1
ATOM 1048 O O . ASN A 1 127 ? 24.020 25.746 17.112 1.00 40.59 127 ASN A O 1
ATOM 1052 N N . ASN A 1 128 ? 25.238 25.826 19.019 1.00 40.41 128 ASN A N 1
ATOM 1053 C CA . ASN A 1 128 ? 26.271 24.820 18.801 1.00 40.41 128 ASN A CA 1
ATOM 1054 C C . ASN A 1 128 ? 25.735 23.406 18.531 1.00 40.41 128 ASN A C 1
ATOM 1056 O O . ASN A 1 128 ? 24.762 22.982 19.151 1.00 40.41 128 ASN A O 1
ATOM 1060 N N . GLY A 1 129 ? 26.481 22.620 17.743 1.00 40.38 129 GLY A N 1
ATOM 1061 C CA . GLY A 1 129 ? 26.399 21.156 17.813 1.00 40.38 129 GLY A CA 1
ATOM 1062 C C . GLY A 1 129 ? 26.657 20.394 16.516 1.00 40.38 129 GLY A C 1
ATOM 1063 O O . GLY A 1 129 ? 25.838 19.560 16.141 1.00 40.38 129 GLY A O 1
ATOM 1064 N N . VAL A 1 130 ? 27.792 20.610 15.840 1.00 43.72 130 VAL A N 1
ATOM 1065 C CA . VAL A 1 130 ? 28.246 19.683 14.787 1.00 43.72 130 VAL A CA 1
ATOM 1066 C C . VAL A 1 130 ? 28.687 18.379 15.460 1.00 43.72 130 VAL A C 1
ATOM 1068 O O . VAL A 1 130 ? 29.835 18.234 15.874 1.00 43.72 130 VAL A O 1
ATOM 1071 N N . ARG A 1 131 ? 27.772 17.413 15.597 1.00 48.12 131 ARG A N 1
ATOM 1072 C CA . ARG A 1 131 ? 28.165 16.014 15.799 1.00 48.12 131 ARG A CA 1
ATOM 1073 C C . ARG A 1 131 ? 28.714 15.516 14.466 1.00 48.12 131 ARG A C 1
ATOM 1075 O O . ARG A 1 131 ? 27.950 15.315 13.526 1.00 48.12 131 ARG A O 1
ATOM 1082 N N . LYS A 1 132 ? 30.036 15.355 14.376 1.00 54.06 132 LYS A N 1
ATOM 1083 C CA . LYS A 1 132 ? 30.657 14.581 13.296 1.00 54.06 132 LYS A CA 1
ATOM 1084 C C . LYS A 1 132 ? 30.041 13.177 13.316 1.00 54.06 132 LYS A C 1
ATOM 1086 O O . LYS A 1 132 ? 30.079 12.510 14.348 1.00 54.06 132 LYS A O 1
ATOM 1091 N N . LEU A 1 133 ? 29.449 12.761 12.199 1.00 52.12 133 LEU A N 1
ATOM 1092 C CA . LEU A 1 133 ? 29.167 11.351 11.936 1.00 52.12 133 LEU A CA 1
ATOM 1093 C C . LEU A 1 133 ? 30.504 10.591 11.970 1.00 52.12 133 LEU A C 1
ATOM 1095 O O . LEU A 1 133 ? 31.473 11.103 11.406 1.00 52.12 133 LEU A O 1
ATOM 1099 N N . PRO A 1 134 ? 30.594 9.421 12.625 1.00 57.09 134 PRO A N 1
ATOM 1100 C CA . PRO A 1 134 ? 31.765 8.576 12.474 1.00 57.09 134 PRO A CA 1
ATOM 1101 C C . PRO A 1 134 ? 31.851 8.126 11.013 1.00 57.09 134 PRO A C 1
ATOM 1103 O O . PRO A 1 134 ? 30.896 7.590 10.451 1.00 57.09 134 PRO A O 1
ATOM 1106 N N . GLU A 1 135 ? 32.994 8.418 10.407 1.00 55.91 135 GLU A N 1
ATOM 1107 C CA . GLU A 1 135 ? 33.418 7.911 9.110 1.00 55.91 135 GLU A CA 1
ATOM 1108 C C . GLU A 1 135 ? 33.520 6.383 9.233 1.00 55.91 135 GLU A C 1
ATOM 1110 O O . GLU A 1 135 ? 34.229 5.868 10.097 1.00 55.91 135 GLU A O 1
ATOM 1115 N N . TYR A 1 136 ? 32.704 5.660 8.466 1.00 50.25 136 TYR A N 1
ATOM 1116 C CA . TYR A 1 136 ? 32.719 4.200 8.446 1.00 50.25 136 TYR A CA 1
ATOM 1117 C C . TYR A 1 136 ? 33.845 3.766 7.503 1.00 50.25 136 TYR A C 1
ATOM 1119 O O . TYR A 1 136 ? 33.748 3.961 6.293 1.00 50.25 136 TYR A O 1
ATOM 1127 N N . ASP A 1 137 ? 34.920 3.209 8.058 1.00 55.88 137 ASP A N 1
ATOM 1128 C CA . ASP A 1 137 ? 35.975 2.564 7.281 1.00 55.88 137 ASP A CA 1
ATOM 1129 C C . ASP A 1 137 ? 35.459 1.218 6.740 1.00 55.88 137 ASP A C 1
ATOM 1131 O O . ASP A 1 137 ? 35.258 0.263 7.492 1.00 55.88 137 ASP A O 1
ATOM 1135 N N . ASP A 1 138 ? 35.290 1.117 5.419 1.00 58.34 138 ASP A N 1
ATOM 1136 C CA . ASP A 1 138 ? 34.811 -0.063 4.667 1.00 58.34 138 ASP A CA 1
ATOM 1137 C C . ASP A 1 138 ? 35.750 -1.295 4.719 1.00 58.34 138 ASP A C 1
ATOM 1139 O O . ASP A 1 138 ? 35.684 -2.190 3.874 1.00 58.34 138 ASP A O 1
ATOM 1143 N N . LYS A 1 139 ? 36.666 -1.378 5.689 1.00 54.38 139 LYS A N 1
ATOM 1144 C CA . LYS A 1 139 ? 37.735 -2.390 5.707 1.00 54.38 139 LYS A CA 1
ATOM 1145 C C . LYS A 1 139 ? 37.553 -3.541 6.688 1.00 54.38 139 LYS A C 1
ATOM 1147 O O . LYS A 1 139 ? 38.478 -4.337 6.809 1.00 54.38 139 LYS A O 1
ATOM 1152 N N . ASN A 1 140 ? 36.404 -3.697 7.347 1.00 54.72 140 ASN A N 1
ATOM 1153 C CA . ASN A 1 140 ? 36.231 -4.832 8.261 1.00 54.72 140 ASN A CA 1
ATOM 1154 C C . ASN A 1 140 ? 34.858 -5.517 8.207 1.00 54.72 140 ASN A C 1
ATOM 1156 O O . ASN A 1 140 ? 34.147 -5.613 9.203 1.00 54.72 140 ASN A O 1
ATOM 1160 N N . LEU A 1 141 ? 34.488 -6.004 7.020 1.00 52.78 141 LEU A N 1
ATOM 1161 C CA . LEU A 1 141 ? 33.297 -6.840 6.802 1.00 52.78 141 LEU A CA 1
ATOM 1162 C C . LEU A 1 141 ? 33.628 -8.300 6.447 1.00 52.78 141 LEU A C 1
ATOM 1164 O O . LEU A 1 141 ? 32.732 -9.055 6.081 1.00 52.78 141 LEU A O 1
ATOM 1168 N N . GLN A 1 142 ? 34.892 -8.717 6.587 1.00 52.66 142 GLN A N 1
ATOM 1169 C CA . GLN A 1 142 ? 35.327 -10.074 6.235 1.00 52.66 142 GLN A CA 1
ATOM 1170 C C . GLN A 1 142 ? 35.493 -11.030 7.433 1.00 52.66 142 GLN A C 1
ATOM 1172 O O . GLN A 1 142 ? 35.685 -12.216 7.203 1.00 52.66 142 GLN A O 1
ATOM 1177 N N . GLU A 1 143 ? 35.372 -10.573 8.686 1.00 55.56 143 GLU A N 1
ATOM 1178 C CA . GLU A 1 143 ? 35.576 -11.433 9.875 1.00 55.56 143 GLU A CA 1
ATOM 1179 C C . GLU A 1 143 ? 34.292 -11.786 10.652 1.00 55.56 143 GLU A C 1
ATOM 1181 O O . GLU A 1 143 ? 34.351 -12.492 11.650 1.00 55.56 143 GLU A O 1
ATOM 1186 N N . ALA A 1 144 ? 33.108 -11.354 10.206 1.00 55.88 144 ALA A N 1
ATOM 1187 C CA . ALA A 1 144 ? 31.857 -11.590 10.944 1.00 55.88 144 ALA A CA 1
ATOM 1188 C C . ALA A 1 144 ? 31.056 -12.832 10.493 1.00 55.88 144 ALA A C 1
ATOM 1190 O O . ALA A 1 144 ? 29.910 -12.993 10.911 1.00 55.88 144 ALA A O 1
ATOM 1191 N N . PHE A 1 145 ? 31.622 -13.695 9.639 1.00 51.88 145 PHE A N 1
ATOM 1192 C CA . PHE A 1 145 ? 30.927 -14.883 9.116 1.00 51.88 145 PHE A CA 1
ATOM 1193 C C . PHE A 1 145 ? 31.666 -16.216 9.279 1.00 51.88 145 PHE A C 1
ATOM 1195 O O . PHE A 1 145 ? 31.164 -17.217 8.783 1.00 51.88 145 PHE A O 1
ATOM 1202 N N . ASP A 1 146 ? 32.767 -16.261 10.028 1.00 49.66 146 ASP A N 1
ATOM 1203 C CA . ASP A 1 146 ? 33.398 -17.524 10.426 1.00 49.66 146 ASP A CA 1
ATOM 1204 C C . ASP A 1 146 ? 33.729 -17.495 11.924 1.00 49.66 146 ASP A C 1
ATOM 1206 O O . ASP A 1 146 ? 34.802 -17.029 12.306 1.00 49.66 146 ASP A O 1
ATOM 1210 N N . LEU A 1 147 ? 32.774 -17.947 12.753 1.00 44.84 147 LEU A N 1
ATOM 1211 C CA . LEU A 1 147 ? 32.941 -18.729 13.999 1.00 44.84 147 LEU A CA 1
ATOM 1212 C C . LEU A 1 147 ? 31.590 -18.961 14.695 1.00 44.84 147 LEU A C 1
ATOM 1214 O O . LEU A 1 147 ? 30.935 -17.973 15.098 1.00 44.84 147 LEU A O 1
#

Sequence (147 aa):
MAETYKQRRQRLDKIQKETKELQKEIKEIRRKEETRQFIILGRWVTKLLQRGFISQEFYQKDFGSFLTRNADRELFGFPPLPTAEIPNTQKKPAKQKKQQPLESTSALAIFADPPPSATTDKQQPSNNGVRKLPEYDDKNLQEAFDL

Radius of gyration: 28.59 Å; Cα contacts (8 Å, |Δi|>4): 23; chains: 1; bounding box: 60×60×66 Å

Foldseek 3Di:
DDDDPVRVVVVVVVVVVVVVVVVVVVVVVVVVVVVVVCVVVVVVVVVCVVVVVDPPVNCVPPVCVVPPQQVSCVVVVHDGDDCPCPPDDDDDDDDDDDDDDDDDDDDDDDDDDDDDDDDDDDDDDDDDDPPDDPDDDPPPPPPPPDD

Organism: NCBI:txid2712845

Secondary structure (DSSP, 8-state):
-PPPHHHHHHHHHHHHHHHHHHHHHHHHHHHHHHHHHHHHHHHHHHHHHHTTSS-HHHHHHHHHHH--SHHHHHHTTPPPPP--------PPPP-------------------PPP---------------PPPP--TT--SSSS--